Protein AF-A0A954QXQ6-F1 (afdb_monomer)

Structure (mmCIF, N/CA/C/O backbone):
data_AF-A0A954QXQ6-F1
#
_entry.id   AF-A0A954QXQ6-F1
#
loop_
_atom_site.group_PDB
_atom_site.id
_atom_site.type_symbol
_atom_site.label_atom_id
_atom_site.label_alt_id
_atom_site.label_comp_id
_atom_site.label_asym_id
_atom_site.label_entity_id
_atom_site.label_seq_id
_atom_site.pdbx_PDB_ins_code
_atom_site.Cartn_x
_atom_site.Cartn_y
_atom_site.Cartn_z
_atom_site.occupancy
_atom_site.B_iso_or_equiv
_atom_site.auth_seq_id
_atom_site.auth_comp_id
_atom_site.auth_asym_id
_atom_site.auth_atom_id
_atom_site.pdbx_PDB_model_num
ATOM 1 N N . MET A 1 1 ? -5.543 14.095 39.546 1.00 36.44 1 MET A N 1
ATOM 2 C CA . MET A 1 1 ? -6.386 14.574 38.431 1.00 36.44 1 MET A CA 1
ATOM 3 C C . MET A 1 1 ? -6.014 13.757 37.209 1.00 36.44 1 MET A C 1
ATOM 5 O O . MET A 1 1 ? -4.904 13.912 36.720 1.00 36.44 1 MET A O 1
ATOM 9 N N . ALA A 1 2 ? -6.852 12.801 36.803 1.00 44.94 2 ALA A N 1
ATOM 10 C CA . ALA A 1 2 ? -6.632 12.094 35.545 1.00 44.94 2 ALA A CA 1
ATOM 11 C C . ALA A 1 2 ? -6.847 13.112 34.421 1.00 44.94 2 ALA A C 1
ATOM 13 O O . ALA A 1 2 ? -7.907 13.730 34.370 1.00 44.94 2 ALA A O 1
ATOM 14 N N . GLN A 1 3 ? -5.831 13.353 33.593 1.00 47.69 3 GLN A N 1
ATOM 15 C CA . GLN A 1 3 ? -6.002 14.157 32.388 1.00 47.69 3 GLN A CA 1
ATOM 16 C C . GLN A 1 3 ? -7.099 13.496 31.547 1.00 47.69 3 GLN A C 1
ATOM 18 O O . GLN A 1 3 ? -6.935 12.352 31.120 1.00 47.69 3 GLN A O 1
ATOM 23 N N . GLU A 1 4 ? -8.220 14.185 31.329 1.00 51.00 4 GLU A N 1
ATOM 24 C CA . GLU A 1 4 ? -9.136 13.825 30.251 1.00 51.00 4 GLU A CA 1
ATOM 25 C C . GLU A 1 4 ? -8.340 13.944 28.950 1.00 51.00 4 GLU A C 1
ATOM 27 O O . GLU A 1 4 ? -8.085 15.041 28.457 1.00 51.00 4 GLU A O 1
ATOM 32 N N . GLN A 1 5 ? -7.871 12.814 28.419 1.00 60.91 5 GLN A N 1
ATOM 33 C CA . GLN A 1 5 ? -7.330 12.775 27.069 1.00 60.91 5 GLN A CA 1
ATOM 34 C C . GLN A 1 5 ? -8.474 13.118 26.119 1.00 60.91 5 GLN A C 1
ATOM 36 O O . GLN A 1 5 ? -9.326 12.277 25.820 1.00 60.91 5 GLN A O 1
ATOM 41 N N . THR A 1 6 ? -8.507 14.369 25.662 1.00 62.44 6 THR A N 1
ATOM 42 C CA . THR A 1 6 ? -9.396 14.820 24.596 1.00 62.44 6 THR A CA 1
ATOM 43 C C . THR A 1 6 ? -9.150 13.941 23.377 1.00 62.44 6 THR A C 1
ATOM 45 O O . THR A 1 6 ? -8.141 14.062 22.689 1.00 62.44 6 THR A O 1
ATOM 48 N N . ARG A 1 7 ? -10.050 12.984 23.148 1.00 68.75 7 ARG A N 1
ATOM 49 C CA . ARG A 1 7 ? -9.929 12.021 22.056 1.00 68.75 7 ARG A CA 1
ATOM 50 C C . ARG A 1 7 ? -10.050 12.759 20.728 1.00 68.75 7 ARG A C 1
ATOM 52 O O . ARG A 1 7 ? -11.080 13.387 20.477 1.00 68.75 7 ARG A O 1
ATOM 59 N N . GLU A 1 8 ? -9.039 12.626 19.875 1.00 79.69 8 GLU A N 1
ATOM 60 C CA . GLU A 1 8 ? -9.084 13.186 18.528 1.00 79.69 8 GLU A CA 1
ATOM 61 C C . GLU A 1 8 ? -10.270 12.614 17.744 1.00 79.69 8 GLU A C 1
ATOM 63 O O . GLU A 1 8 ? -10.588 11.418 17.793 1.00 79.69 8 GLU A O 1
ATOM 68 N N . ARG A 1 9 ? -10.976 13.505 17.051 1.00 82.50 9 ARG A N 1
ATOM 69 C CA . ARG A 1 9 ? -12.123 13.180 16.207 1.00 82.50 9 ARG A CA 1
ATOM 70 C C . ARG A 1 9 ? -11.892 13.778 14.835 1.00 82.50 9 ARG A C 1
ATOM 72 O O . ARG A 1 9 ? -11.289 14.834 14.692 1.00 82.50 9 ARG A O 1
ATOM 79 N N . TRP A 1 10 ? -12.443 13.116 13.832 1.00 87.06 10 TRP A N 1
ATOM 80 C CA . TRP A 1 10 ? -12.435 13.621 12.472 1.00 87.06 10 TRP A CA 1
ATOM 81 C C . TRP A 1 10 ? -13.161 14.964 12.378 1.00 87.06 10 TRP A C 1
ATOM 83 O O . TRP A 1 10 ? -14.320 15.071 12.784 1.00 87.06 10 TRP A O 1
ATOM 93 N N . GLY A 1 11 ? -12.491 15.966 11.807 1.00 89.00 11 GLY A N 1
ATOM 94 C CA . GLY A 1 11 ? -13.047 17.312 11.642 1.00 89.00 11 GLY A CA 1
ATOM 95 C C . GLY A 1 11 ? -14.181 17.396 10.614 1.00 89.00 11 GLY A C 1
ATOM 96 O O . GLY A 1 11 ? -15.013 18.294 10.690 1.00 89.00 11 GLY A O 1
ATOM 97 N N . SER A 1 12 ? -14.258 16.459 9.661 1.00 94.19 12 SER A N 1
ATOM 98 C CA . SER A 1 12 ? -15.335 16.414 8.667 1.00 94.19 12 SER A CA 1
ATOM 99 C C . SER A 1 12 ? -15.590 15.000 8.143 1.00 94.19 12 SER A C 1
ATOM 101 O O . SER A 1 12 ? -14.702 14.148 8.145 1.00 94.19 12 SER A O 1
ATOM 103 N N . ARG A 1 13 ? -16.810 14.750 7.644 1.00 92.62 13 ARG A N 1
ATOM 104 C CA . ARG A 1 13 ? -17.173 13.471 7.001 1.00 92.62 13 ARG A CA 1
ATOM 105 C C . ARG A 1 13 ? -16.362 13.218 5.733 1.00 92.62 13 ARG A C 1
ATOM 107 O O . ARG A 1 13 ? -15.946 12.091 5.499 1.00 92.62 13 ARG A O 1
ATOM 114 N N . ILE A 1 14 ? -16.124 14.268 4.947 1.00 95.25 14 ILE A N 1
ATOM 115 C CA . ILE A 1 14 ? -15.307 14.193 3.731 1.00 95.25 14 ILE A CA 1
ATOM 116 C C . ILE A 1 14 ? -13.867 13.819 4.091 1.00 95.25 14 ILE A C 1
ATOM 118 O O . ILE A 1 14 ? -13.299 12.957 3.433 1.00 95.25 14 ILE A O 1
ATOM 122 N N . GLY A 1 15 ? -13.315 14.374 5.176 1.00 93.88 15 GLY A N 1
ATOM 123 C CA . GLY A 1 15 ? -11.988 14.003 5.669 1.00 93.88 15 GLY A CA 1
ATOM 124 C C . GLY A 1 15 ? -11.873 12.509 5.977 1.00 93.88 15 GLY A C 1
ATOM 125 O O . GLY A 1 15 ? -10.906 11.879 5.566 1.00 93.88 15 GLY A O 1
ATOM 126 N N . VAL A 1 16 ? -12.900 11.916 6.602 1.00 92.25 16 VAL A N 1
ATOM 127 C CA . VAL A 1 16 ? -12.945 10.457 6.825 1.00 92.25 16 VAL A CA 1
ATOM 128 C C . VAL A 1 16 ? -12.957 9.691 5.508 1.00 92.25 16 VAL A C 1
ATOM 130 O O . VAL A 1 16 ? -12.202 8.740 5.348 1.00 92.25 16 VAL A O 1
ATOM 133 N N . ILE A 1 17 ? -13.819 10.088 4.570 1.00 93.25 17 ILE A N 1
ATOM 134 C CA . ILE A 1 17 ? -13.965 9.394 3.286 1.00 93.25 17 ILE A CA 1
ATOM 135 C C . ILE A 1 17 ? -12.647 9.434 2.509 1.00 93.25 17 ILE A C 1
ATOM 137 O O . ILE A 1 17 ? -12.220 8.402 2.004 1.00 93.25 17 ILE A O 1
ATOM 141 N N . LEU A 1 18 ? -11.984 10.591 2.459 1.00 94.38 18 LEU A N 1
ATOM 142 C CA . LEU A 1 18 ? -10.705 10.750 1.769 1.00 94.38 18 LEU A CA 1
ATOM 143 C C . LEU A 1 18 ? -9.580 9.962 2.445 1.00 94.38 18 LEU A C 1
ATOM 145 O O . LEU A 1 18 ? -8.802 9.329 1.742 1.00 94.38 18 LEU A O 1
ATOM 149 N N . ALA A 1 19 ? -9.517 9.936 3.780 1.00 92.69 19 ALA A N 1
ATOM 150 C CA . ALA A 1 19 ? -8.519 9.143 4.499 1.00 92.69 19 ALA A CA 1
ATOM 151 C C . ALA A 1 19 ? -8.684 7.636 4.234 1.00 92.69 19 ALA A C 1
ATOM 153 O O . ALA A 1 19 ? -7.710 6.935 3.969 1.00 92.69 19 ALA A O 1
ATOM 154 N N . VAL A 1 20 ? -9.925 7.137 4.244 1.00 92.00 20 VAL A N 1
ATOM 155 C CA . VAL A 1 20 ? -10.217 5.723 3.957 1.00 92.00 20 VAL A CA 1
ATOM 156 C C . VAL A 1 20 ? -9.973 5.393 2.487 1.00 92.00 20 VAL A C 1
ATOM 158 O O . VAL A 1 20 ? -9.373 4.366 2.187 1.00 92.00 20 VAL A O 1
ATOM 161 N N . ALA A 1 21 ? -10.395 6.263 1.567 1.00 93.12 21 ALA A N 1
ATOM 162 C CA . ALA A 1 21 ? -10.151 6.081 0.139 1.00 93.12 21 ALA A CA 1
ATOM 163 C C . ALA A 1 21 ? -8.649 6.093 -0.179 1.00 93.12 21 ALA A C 1
ATOM 165 O O . ALA A 1 21 ? -8.186 5.226 -0.912 1.00 93.12 21 ALA A O 1
ATOM 166 N N . GLY A 1 22 ? -7.885 7.013 0.418 1.00 91.75 22 GLY A N 1
ATOM 167 C CA . GLY A 1 22 ? -6.428 7.066 0.292 1.00 91.75 22 GLY A CA 1
ATOM 168 C C . GLY A 1 22 ? -5.743 5.822 0.855 1.00 91.75 22 GLY A C 1
ATOM 169 O O . GLY A 1 22 ? -4.821 5.307 0.239 1.00 91.75 22 GLY A O 1
ATOM 170 N N . SER A 1 23 ? -6.242 5.269 1.965 1.00 89.94 23 SER A N 1
ATOM 171 C CA . SER A 1 23 ? -5.738 3.995 2.497 1.00 89.94 23 SER A CA 1
ATOM 172 C C . SER A 1 23 ? -6.069 2.789 1.607 1.00 89.94 23 SER A C 1
ATOM 174 O O . SER A 1 23 ? -5.341 1.800 1.643 1.00 89.94 23 SER A O 1
ATOM 176 N N . ALA A 1 24 ? -7.171 2.831 0.852 1.00 91.25 24 ALA A N 1
ATOM 177 C CA . ALA A 1 24 ? -7.612 1.730 -0.007 1.00 91.25 24 ALA A CA 1
ATOM 178 C C . ALA A 1 24 ? -7.006 1.784 -1.421 1.00 91.25 24 ALA A C 1
ATOM 180 O O . ALA A 1 24 ? -6.843 0.749 -2.072 1.00 91.25 24 ALA A O 1
ATOM 181 N N . VAL A 1 25 ? -6.687 2.981 -1.921 1.00 92.00 25 VAL A N 1
ATOM 182 C CA . VAL A 1 25 ? -6.099 3.192 -3.247 1.00 92.00 25 VAL A CA 1
ATOM 183 C C . VAL A 1 25 ? -4.586 3.326 -3.121 1.00 92.00 25 VAL A C 1
ATOM 185 O O . VAL A 1 25 ? -4.086 4.321 -2.617 1.00 92.00 25 VAL A O 1
ATOM 188 N N . GLY A 1 26 ? -3.845 2.347 -3.639 1.00 89.44 26 GLY A N 1
ATOM 189 C CA . GLY A 1 26 ? -2.382 2.377 -3.609 1.00 89.44 26 GLY A CA 1
ATOM 190 C C . GLY A 1 26 ? -1.737 1.451 -4.634 1.00 89.44 26 GLY A C 1
ATOM 191 O O . GLY A 1 26 ? -2.380 1.018 -5.594 1.00 89.44 26 GLY A O 1
ATOM 192 N N . LEU A 1 27 ? -0.467 1.106 -4.404 1.00 86.44 27 LEU A N 1
ATOM 193 C CA . LEU A 1 27 ? 0.362 0.293 -5.308 1.00 86.44 27 LEU A CA 1
ATOM 194 C C . LEU A 1 27 ? -0.273 -1.050 -5.693 1.00 86.44 27 LEU A C 1
ATOM 196 O O . LEU A 1 27 ? -0.085 -1.526 -6.810 1.00 86.44 27 LEU A O 1
ATOM 200 N N . GLY A 1 28 ? -1.079 -1.642 -4.809 1.00 86.19 28 GLY A N 1
ATOM 201 C CA . GLY A 1 28 ? -1.826 -2.862 -5.112 1.00 86.19 28 GLY A CA 1
ATOM 202 C C . GLY A 1 28 ? -2.736 -2.722 -6.339 1.00 86.19 28 GLY A C 1
ATOM 203 O O . GLY A 1 28 ? -2.783 -3.633 -7.162 1.00 86.19 28 GLY A O 1
ATOM 204 N N . ASN A 1 29 ? -3.390 -1.571 -6.510 1.00 90.69 29 ASN A N 1
ATOM 205 C CA . ASN A 1 29 ? -4.289 -1.322 -7.641 1.00 90.69 29 ASN A CA 1
ATOM 206 C C . ASN A 1 29 ? -3.526 -1.021 -8.938 1.00 90.69 29 ASN A C 1
ATOM 208 O O . ASN A 1 29 ? -4.015 -1.351 -10.014 1.00 90.69 29 ASN A O 1
ATOM 212 N N . PHE A 1 30 ? -2.337 -0.419 -8.845 1.00 86.19 30 PHE A N 1
ATOM 213 C CA . PHE A 1 30 ? -1.551 -0.004 -10.013 1.00 86.19 30 PHE A CA 1
ATOM 214 C C . PHE A 1 30 ? -0.570 -1.069 -10.512 1.00 86.19 30 PHE A C 1
ATOM 216 O O . PHE A 1 30 ? -0.352 -1.170 -11.713 1.00 86.19 30 PHE A O 1
ATOM 223 N N . LEU A 1 31 ? 0.013 -1.869 -9.616 1.00 85.44 31 LEU A N 1
ATOM 224 C CA . LEU A 1 31 ? 1.038 -2.860 -9.959 1.00 85.44 31 LEU A CA 1
ATOM 225 C C . LEU A 1 31 ? 0.508 -4.288 -9.837 1.00 85.44 31 LEU A C 1
ATOM 227 O O . LEU A 1 31 ? 0.551 -5.067 -10.789 1.00 85.44 31 LEU A O 1
ATOM 231 N N . ARG A 1 32 ? -0.028 -4.641 -8.664 1.00 87.94 32 ARG A N 1
ATOM 232 C CA . ARG A 1 32 ? -0.385 -6.034 -8.359 1.00 87.94 32 ARG A CA 1
ATOM 233 C C . ARG A 1 32 ? -1.637 -6.493 -9.103 1.00 87.94 32 ARG A C 1
ATOM 235 O O . ARG A 1 32 ? -1.666 -7.609 -9.617 1.00 87.94 32 ARG A O 1
ATOM 242 N N . PHE A 1 33 ? -2.667 -5.652 -9.162 1.00 93.50 33 PHE A N 1
ATOM 243 C CA . PHE A 1 33 ? -3.931 -5.993 -9.807 1.00 93.50 33 PHE A CA 1
ATOM 244 C C . PHE A 1 33 ? -3.783 -6.225 -11.321 1.00 93.50 33 PHE A C 1
ATOM 246 O O . PHE A 1 33 ? -4.183 -7.302 -11.764 1.00 93.50 33 PHE A O 1
ATOM 253 N N . PRO A 1 34 ? -3.162 -5.325 -12.115 1.00 92.81 34 PRO A N 1
ATOM 254 C CA . PRO A 1 34 ? -2.990 -5.559 -13.548 1.00 92.81 34 PRO A CA 1
ATOM 255 C C . PRO A 1 34 ? -2.125 -6.786 -13.841 1.00 92.81 34 PRO A C 1
ATOM 257 O O . PRO A 1 34 ? -2.464 -7.558 -14.734 1.00 92.81 34 PRO A O 1
ATOM 260 N N . GLY A 1 35 ? -1.062 -7.011 -13.054 1.00 91.19 35 GLY A N 1
ATOM 261 C CA . GLY A 1 35 ? -0.213 -8.198 -13.179 1.00 91.19 35 GLY A CA 1
ATOM 262 C C . GLY A 1 35 ? -0.994 -9.497 -12.968 1.00 91.19 35 GLY A C 1
ATOM 263 O O . GLY A 1 35 ? -0.960 -10.388 -13.817 1.00 91.19 35 GLY A O 1
ATOM 264 N N . ASN A 1 36 ? -1.779 -9.574 -11.890 1.00 93.19 36 ASN A N 1
ATOM 265 C CA . ASN A 1 36 ? -2.634 -10.730 -11.625 1.00 93.19 36 ASN A CA 1
ATOM 266 C C . ASN A 1 36 ? -3.716 -10.905 -12.697 1.00 93.19 36 ASN A C 1
ATOM 268 O O . ASN A 1 36 ? -3.945 -12.026 -13.143 1.00 93.19 36 ASN A O 1
ATOM 272 N N . ALA A 1 37 ? -4.373 -9.825 -13.126 1.00 94.81 37 ALA A N 1
ATOM 273 C CA . ALA A 1 37 ? -5.400 -9.900 -14.158 1.00 94.81 37 ALA A CA 1
ATOM 274 C C . ALA A 1 37 ? -4.811 -10.422 -15.475 1.00 94.81 37 ALA A C 1
ATOM 276 O O . ALA A 1 37 ? -5.343 -11.373 -16.040 1.00 94.81 37 ALA A O 1
ATOM 277 N N . ALA A 1 38 ? -3.676 -9.876 -15.921 1.00 93.44 38 ALA A N 1
ATOM 278 C CA . ALA A 1 38 ? -2.998 -10.310 -17.140 1.00 93.44 38 ALA A CA 1
ATOM 279 C C . ALA A 1 38 ? -2.599 -11.796 -17.090 1.00 93.44 38 ALA A C 1
ATOM 281 O O . ALA A 1 38 ? -2.829 -12.522 -18.055 1.00 93.44 38 ALA A O 1
ATOM 282 N N . GLN A 1 39 ? -2.072 -12.269 -15.956 1.00 94.88 39 GLN A N 1
ATOM 283 C CA . GLN A 1 39 ? -1.661 -13.668 -15.778 1.00 94.88 39 GLN A CA 1
ATOM 284 C C . GLN A 1 39 ? -2.841 -14.649 -15.662 1.00 94.88 39 GLN A C 1
ATOM 286 O O . GLN A 1 39 ? -2.694 -15.818 -16.006 1.00 94.88 39 GLN A O 1
ATOM 291 N N . ASN A 1 40 ? -4.014 -14.195 -15.209 1.00 94.75 40 ASN A N 1
ATOM 292 C CA . ASN A 1 40 ? -5.175 -15.051 -14.926 1.00 94.75 40 ASN A CA 1
ATOM 293 C C . ASN A 1 40 ? -6.314 -14.899 -15.955 1.00 94.75 40 ASN A C 1
ATOM 295 O O . ASN A 1 40 ? -7.493 -14.974 -15.610 1.00 94.75 40 ASN A O 1
ATOM 299 N N . GLY A 1 41 ? -5.986 -14.690 -17.233 1.00 91.88 41 GLY A N 1
ATOM 300 C CA . GLY A 1 41 ? -6.984 -14.645 -18.312 1.00 91.88 41 GLY A CA 1
ATOM 301 C C . GLY A 1 41 ? -7.608 -13.266 -18.560 1.00 91.88 41 GLY A C 1
ATOM 302 O O . GLY A 1 41 ? -8.689 -13.171 -19.147 1.00 91.88 41 GLY A O 1
ATOM 303 N N . GLY A 1 42 ? -6.946 -12.191 -18.127 1.00 93.06 42 GLY A N 1
ATOM 304 C CA . GLY A 1 42 ? -7.292 -10.804 -18.439 1.00 93.06 42 GLY A CA 1
ATOM 305 C C . GLY A 1 42 ? -8.707 -10.442 -18.000 1.00 93.06 42 GLY A C 1
ATOM 306 O O . GLY A 1 42 ? -9.015 -10.387 -16.813 1.00 93.06 42 GLY A O 1
ATOM 307 N N . GLY A 1 43 ? -9.594 -10.216 -18.971 1.00 92.75 43 GLY A N 1
ATOM 308 C CA . GLY A 1 43 ? -10.996 -9.888 -18.704 1.00 92.75 43 GLY A CA 1
ATOM 309 C C . GLY A 1 43 ? -11.760 -10.988 -17.960 1.00 92.75 43 GLY A C 1
ATOM 310 O O . GLY A 1 43 ? -12.635 -10.673 -17.156 1.00 92.75 43 GLY A O 1
ATOM 311 N N . ALA A 1 44 ? -11.412 -12.266 -18.157 1.00 95.31 44 ALA A N 1
ATOM 312 C CA . ALA A 1 44 ? -12.091 -13.376 -17.482 1.00 95.31 44 ALA A CA 1
ATOM 313 C C . ALA A 1 44 ? -11.854 -13.369 -15.960 1.00 95.31 44 ALA A C 1
ATOM 315 O O . ALA A 1 44 ? -12.758 -13.708 -15.197 1.00 95.31 44 ALA A O 1
ATOM 316 N N . PHE A 1 45 ? -10.682 -12.902 -15.511 1.00 96.00 45 PHE A N 1
ATOM 317 C CA . PHE A 1 45 ? -10.344 -12.737 -14.092 1.00 96.00 45 PHE A CA 1
ATOM 318 C C . PHE A 1 45 ? -11.298 -11.782 -13.356 1.00 96.00 45 PHE A C 1
ATOM 320 O O . PHE A 1 45 ? -11.513 -11.918 -12.150 1.00 96.00 45 PHE A O 1
ATOM 327 N N . MET A 1 46 ? -11.920 -10.840 -14.073 1.00 95.56 46 MET A N 1
ATOM 328 C CA . MET A 1 46 ? -12.808 -9.845 -13.469 1.00 95.56 46 MET A CA 1
ATOM 329 C C . MET A 1 46 ? -14.043 -10.475 -12.823 1.00 95.56 46 MET A C 1
ATOM 331 O O . MET A 1 46 ? -14.537 -9.956 -11.824 1.00 95.56 46 MET A O 1
ATOM 335 N N . LEU A 1 47 ? -14.533 -11.600 -13.350 1.00 96.25 47 LEU A N 1
ATOM 336 C CA . LEU A 1 47 ? -15.731 -12.251 -12.824 1.00 96.25 47 LEU A CA 1
ATOM 3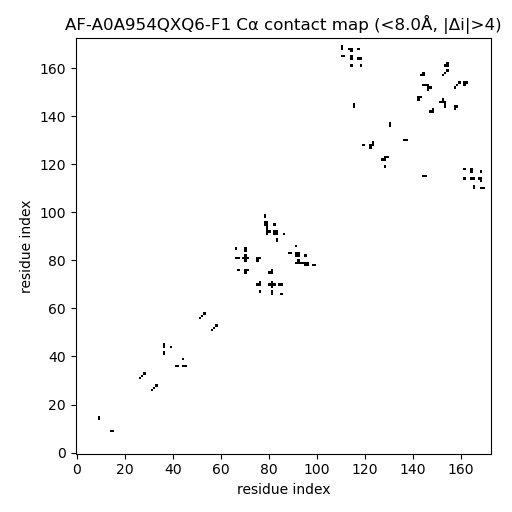37 C C . LEU A 1 47 ? -15.524 -12.796 -11.393 1.00 96.25 47 LEU A C 1
ATOM 339 O O . LEU A 1 47 ? -16.237 -12.345 -10.492 1.00 96.25 47 LEU A O 1
ATOM 343 N N . PRO A 1 48 ? -14.554 -13.697 -11.120 1.00 95.81 48 PRO A N 1
ATOM 344 C CA . PRO A 1 48 ? -14.274 -14.130 -9.752 1.00 95.81 48 PRO A CA 1
ATOM 345 C C . PRO A 1 48 ? -13.781 -12.979 -8.865 1.00 95.81 48 PRO A C 1
ATOM 347 O O . PRO A 1 48 ? -14.115 -12.953 -7.679 1.00 95.81 48 PRO A O 1
ATOM 350 N N . TYR A 1 49 ? -13.057 -11.999 -9.421 1.00 95.56 49 TYR A N 1
ATOM 351 C CA . TYR A 1 49 ? -12.655 -10.799 -8.685 1.00 95.56 49 TYR A CA 1
ATOM 352 C C . TYR A 1 49 ? -13.870 -10.046 -8.122 1.00 95.56 49 TYR A C 1
ATOM 354 O O . TYR A 1 49 ? -13.951 -9.853 -6.909 1.00 95.56 49 TYR A O 1
ATOM 362 N N . PHE A 1 50 ? -14.863 -9.700 -8.948 1.00 96.12 50 PHE A N 1
ATOM 363 C CA . PHE A 1 50 ? -16.056 -8.988 -8.475 1.00 96.12 50 PHE A CA 1
ATOM 364 C C . PHE A 1 50 ? -16.920 -9.829 -7.538 1.00 96.12 50 PHE A C 1
ATOM 366 O O . PHE A 1 50 ? -17.434 -9.300 -6.553 1.00 96.12 50 PHE A O 1
ATOM 373 N N . ILE A 1 51 ? -17.046 -11.135 -7.786 1.00 97.88 51 ILE A N 1
ATOM 374 C CA . ILE A 1 51 ? -17.769 -12.028 -6.871 1.00 97.88 51 ILE A CA 1
ATOM 375 C C . ILE A 1 51 ? -17.097 -12.018 -5.492 1.00 97.88 51 ILE A C 1
ATOM 377 O O . ILE A 1 51 ? -17.768 -11.795 -4.484 1.00 97.88 51 ILE A O 1
ATOM 381 N N . SER A 1 52 ? -15.772 -12.186 -5.430 1.00 97.25 52 SER A N 1
ATOM 382 C CA . SER A 1 52 ? -15.037 -12.129 -4.161 1.00 97.25 52 SER A CA 1
ATOM 383 C C . SER A 1 52 ? -15.110 -10.750 -3.497 1.00 97.25 52 SER A C 1
ATOM 385 O O . SER A 1 52 ? -15.234 -10.669 -2.277 1.00 97.25 52 SER A O 1
ATOM 387 N N . LEU A 1 53 ? -15.117 -9.661 -4.272 1.00 95.88 53 LEU A N 1
ATOM 388 C CA . LEU A 1 53 ? -15.274 -8.306 -3.746 1.00 95.88 53 LEU A CA 1
ATOM 389 C C . LEU A 1 53 ? -16.630 -8.128 -3.053 1.00 95.88 53 LEU A C 1
ATOM 391 O O . LEU A 1 53 ? -16.684 -7.587 -1.950 1.00 95.88 53 LEU A O 1
ATOM 395 N N . LEU A 1 54 ? -17.713 -8.602 -3.671 1.00 97.38 54 LEU A N 1
ATOM 396 C CA . LEU A 1 54 ? -19.065 -8.471 -3.125 1.00 97.38 54 LEU A CA 1
ATOM 397 C C . LEU A 1 54 ? -19.308 -9.402 -1.932 1.00 97.38 54 LEU A C 1
ATOM 399 O O . LEU A 1 54 ? -19.942 -8.995 -0.961 1.00 97.38 54 LEU A O 1
ATOM 403 N N . VAL A 1 55 ? -18.813 -10.641 -1.998 1.00 97.75 55 VAL A N 1
ATOM 404 C CA . VAL A 1 55 ? -19.098 -11.683 -0.994 1.00 97.75 55 VAL A CA 1
ATOM 405 C C . VAL A 1 55 ? -18.116 -11.657 0.178 1.00 97.75 55 VAL A C 1
ATOM 407 O O . VAL A 1 55 ? -18.498 -11.986 1.297 1.00 97.75 55 VAL A O 1
ATOM 410 N N . LEU A 1 56 ? -16.860 -11.272 -0.053 1.00 96.75 56 LEU A N 1
ATOM 411 C CA . LEU A 1 56 ? -15.811 -11.267 0.971 1.00 96.75 56 LEU A CA 1
ATOM 412 C C . LEU A 1 56 ? -15.306 -9.856 1.256 1.00 96.75 56 LEU A C 1
ATOM 414 O O . LEU A 1 56 ? -15.299 -9.448 2.413 1.00 96.75 56 LEU A O 1
ATOM 418 N N . GLY A 1 57 ? -14.927 -9.096 0.226 1.00 96.06 57 GLY A N 1
ATOM 419 C CA . GLY A 1 57 ? -14.322 -7.770 0.391 1.00 96.06 57 GLY A CA 1
ATOM 420 C C . GLY A 1 57 ? -15.205 -6.804 1.184 1.00 96.06 57 GLY A C 1
ATOM 421 O O . GLY A 1 57 ? -14.832 -6.374 2.274 1.00 96.06 57 GLY A O 1
ATOM 422 N N . ILE A 1 58 ? -16.403 -6.503 0.674 1.00 95.81 58 ILE A N 1
ATOM 423 C CA . ILE A 1 58 ? -17.334 -5.559 1.312 1.00 95.81 58 ILE A CA 1
ATOM 424 C C . ILE A 1 58 ? -17.738 -6.024 2.725 1.00 95.81 58 ILE A C 1
ATOM 426 O O . ILE A 1 58 ? -17.632 -5.215 3.654 1.00 95.81 58 ILE A O 1
ATOM 430 N N . PRO A 1 59 ? -18.148 -7.291 2.952 1.00 97.25 59 PRO A N 1
ATOM 431 C CA . PRO A 1 59 ? -18.507 -7.748 4.293 1.00 97.25 59 PRO A CA 1
ATOM 432 C C . PRO A 1 59 ? -17.351 -7.686 5.293 1.00 97.25 59 PRO A C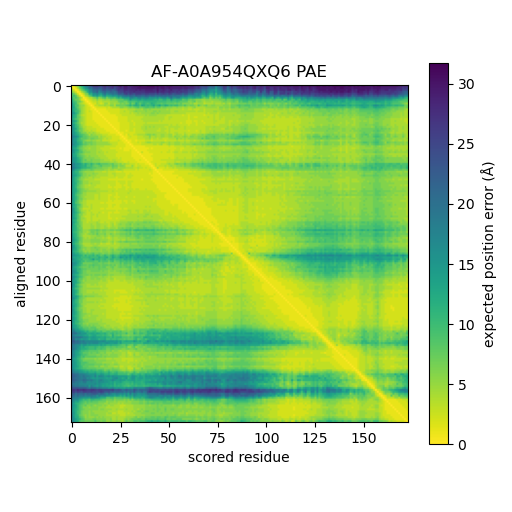 1
ATOM 434 O O . PRO A 1 59 ? -17.568 -7.276 6.435 1.00 97.25 59 PRO A O 1
ATOM 437 N N . LEU A 1 60 ? -16.125 -8.031 4.881 1.00 96.31 60 LEU A N 1
ATOM 438 C CA . LEU A 1 60 ? -14.946 -7.923 5.743 1.00 96.31 60 LEU A CA 1
ATOM 439 C C . LEU A 1 60 ? -14.634 -6.463 6.088 1.00 96.31 60 LEU A C 1
ATOM 441 O O . LEU A 1 60 ? -14.415 -6.163 7.261 1.00 96.31 60 LEU A O 1
ATOM 445 N N . CYS A 1 61 ? -14.704 -5.544 5.120 1.00 95.00 61 CYS A N 1
ATOM 446 C CA . CYS A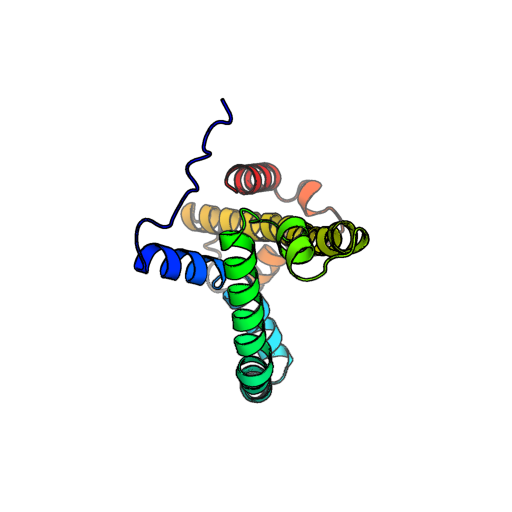 1 61 ? -14.525 -4.113 5.383 1.00 95.00 61 CYS A CA 1
ATOM 447 C C . CYS A 1 61 ? -15.571 -3.580 6.374 1.00 95.00 61 CYS A C 1
ATOM 449 O O . CYS A 1 61 ? -15.239 -2.810 7.277 1.00 95.00 61 CYS A O 1
ATOM 451 N N . TRP A 1 62 ? -16.837 -3.995 6.254 1.00 95.44 62 TRP A N 1
ATOM 452 C CA . TRP A 1 62 ? -17.867 -3.631 7.231 1.00 95.44 62 TRP A CA 1
ATOM 453 C C . TRP A 1 62 ? -17.605 -4.230 8.613 1.00 95.44 62 TRP A C 1
ATOM 455 O O . TRP A 1 62 ? -17.771 -3.528 9.615 1.00 95.44 62 TRP A O 1
ATOM 465 N N . ALA A 1 63 ? -17.169 -5.487 8.695 1.00 94.44 63 ALA A N 1
ATOM 466 C CA . ALA A 1 63 ? -16.801 -6.110 9.962 1.00 94.44 63 ALA A CA 1
ATOM 467 C C . ALA A 1 63 ? -15.643 -5.354 10.637 1.00 94.44 63 ALA A C 1
ATOM 469 O O . ALA A 1 63 ? -15.740 -4.979 11.805 1.00 94.44 63 ALA A O 1
ATOM 470 N N . GLU A 1 64 ? -14.578 -5.047 9.901 1.00 92.88 64 GLU A N 1
ATOM 471 C CA . GLU A 1 64 ? -13.437 -4.290 10.417 1.00 92.88 64 GLU A CA 1
ATOM 472 C C . GLU A 1 64 ? -13.841 -2.884 10.879 1.00 92.88 64 GLU A C 1
ATOM 474 O O . GLU A 1 64 ? -13.530 -2.471 12.000 1.00 92.88 64 GLU A O 1
ATOM 479 N N . TRP A 1 65 ? -14.624 -2.174 10.067 1.00 92.56 65 TRP A N 1
ATOM 480 C CA . TRP A 1 65 ? -15.095 -0.829 10.387 1.00 92.56 65 TRP A CA 1
ATOM 481 C C . TRP A 1 65 ? -15.989 -0.793 11.632 1.00 92.56 65 TRP A C 1
ATOM 483 O O . TRP A 1 65 ? -15.868 0.096 12.482 1.00 92.56 65 TRP A O 1
ATOM 493 N N . THR A 1 66 ? -16.898 -1.762 11.760 1.00 93.88 66 THR A N 1
ATOM 494 C CA . THR A 1 66 ? -17.795 -1.875 12.918 1.00 93.88 66 THR A CA 1
ATOM 495 C C . THR A 1 66 ? -17.024 -2.224 14.189 1.00 93.88 66 THR A C 1
ATOM 497 O O . THR A 1 66 ? -17.231 -1.564 15.212 1.00 93.88 66 THR A O 1
ATOM 500 N N . MET A 1 67 ? -16.078 -3.167 14.124 1.00 93.12 67 MET A N 1
ATOM 501 C CA . MET A 1 67 ? -15.184 -3.502 15.238 1.00 93.12 67 MET A CA 1
ATOM 502 C C . MET A 1 67 ? -14.329 -2.302 15.666 1.00 93.12 67 MET A C 1
ATOM 504 O O . MET A 1 67 ? -14.260 -1.992 16.860 1.00 93.12 67 MET A O 1
ATOM 508 N N . GLY A 1 68 ? -13.741 -1.583 14.706 1.00 91.38 68 GLY A N 1
ATOM 509 C CA . GLY A 1 68 ? -12.937 -0.386 14.954 1.00 91.38 68 GLY A CA 1
ATOM 510 C C . GLY A 1 68 ? -13.731 0.728 15.635 1.00 91.38 68 GLY A C 1
ATOM 511 O O . GLY A 1 68 ? -13.291 1.281 16.645 1.00 91.38 68 GLY A O 1
ATOM 512 N N . ARG A 1 69 ? -14.953 1.013 15.162 1.00 90.31 69 ARG A N 1
ATOM 513 C CA . ARG A 1 69 ? -15.847 1.980 15.824 1.00 90.31 69 ARG A CA 1
ATOM 514 C C . ARG A 1 69 ? -16.245 1.533 17.227 1.00 90.31 69 ARG A C 1
ATOM 516 O O . ARG A 1 69 ? -16.230 2.346 18.149 1.00 90.31 69 ARG A O 1
ATOM 523 N N . TYR A 1 70 ? -16.581 0.259 17.404 1.00 91.62 70 TYR A N 1
ATOM 524 C CA . TYR A 1 70 ? -17.007 -0.291 18.691 1.00 91.62 70 TYR A CA 1
ATOM 525 C C . TYR A 1 70 ? -15.894 -0.261 19.752 1.00 91.62 70 TYR A C 1
ATOM 527 O O . TYR A 1 70 ? -16.157 0.089 20.909 1.00 91.62 70 TYR A O 1
ATOM 535 N N . GLY A 1 71 ? -14.656 -0.592 19.373 1.00 90.62 71 GLY A N 1
ATOM 536 C CA . GLY A 1 71 ? -13.486 -0.446 20.243 1.00 90.62 71 GLY A CA 1
ATOM 537 C C . GLY A 1 71 ? -13.128 1.022 20.491 1.00 90.62 71 GLY A C 1
ATOM 538 O O . GLY A 1 71 ? -12.871 1.406 21.635 1.00 90.62 71 GLY A O 1
ATOM 539 N N . GLY A 1 72 ? -13.234 1.863 19.458 1.00 87.75 72 GLY A N 1
ATOM 540 C CA . GLY A 1 72 ? -12.991 3.302 19.544 1.00 87.75 72 GLY A CA 1
ATOM 541 C C . GLY A 1 72 ? -13.922 4.015 20.527 1.00 87.75 72 GLY A C 1
ATOM 542 O O . GLY A 1 72 ? -13.469 4.824 21.333 1.00 87.75 72 GLY A O 1
ATOM 543 N N . LEU A 1 73 ? -15.209 3.659 20.562 1.00 87.31 73 LEU A N 1
ATOM 544 C CA . LEU A 1 73 ? -16.161 4.186 21.553 1.00 87.31 73 LEU A CA 1
ATOM 545 C C . LEU A 1 73 ? -15.760 3.883 23.009 1.00 87.31 73 LEU A C 1
ATOM 547 O O . LEU A 1 73 ? -16.219 4.565 23.919 1.00 87.31 73 LEU A O 1
ATOM 551 N N . ARG A 1 74 ? -14.895 2.888 23.235 1.00 88.00 74 ARG A N 1
ATOM 552 C CA . ARG A 1 74 ? -14.385 2.489 24.557 1.00 88.00 74 ARG A CA 1
ATOM 553 C C . ARG A 1 74 ? -12.938 2.906 24.810 1.00 88.00 74 ARG A C 1
ATOM 555 O O . ARG A 1 74 ? -12.335 2.443 25.771 1.00 88.00 74 ARG A O 1
ATOM 562 N N . GLY A 1 75 ? -12.380 3.760 23.955 1.00 86.81 75 GLY A N 1
ATOM 563 C CA . GLY A 1 75 ? -11.027 4.291 24.123 1.00 86.81 75 GLY A CA 1
ATOM 564 C C . GLY A 1 75 ? -9.913 3.441 23.508 1.00 86.81 75 GLY A C 1
ATOM 565 O O . GLY A 1 75 ? -8.751 3.806 23.640 1.00 86.81 75 GLY A O 1
ATOM 566 N N . PHE A 1 76 ? -10.228 2.358 22.791 1.00 87.94 76 PHE A N 1
ATOM 567 C CA . PHE A 1 76 ? -9.221 1.509 22.150 1.00 87.94 76 PHE A CA 1
ATOM 568 C C . PHE A 1 76 ? -9.142 1.766 20.644 1.00 87.94 76 PHE A C 1
ATOM 570 O O . PHE A 1 76 ? -10.154 1.694 19.956 1.00 87.94 76 PHE A O 1
ATOM 577 N N . ASN A 1 77 ? -7.938 2.022 20.124 1.00 85.00 77 ASN A N 1
ATOM 578 C CA . ASN A 1 77 ? -7.709 2.302 18.695 1.00 85.00 77 ASN A CA 1
ATOM 579 C C . ASN A 1 77 ? -6.728 1.327 18.024 1.00 85.00 77 ASN A C 1
ATOM 581 O O . ASN A 1 77 ? -6.446 1.463 16.842 1.00 85.00 77 ASN A O 1
ATOM 585 N N . SER A 1 78 ? -6.196 0.357 18.768 1.00 88.50 78 SER A N 1
ATOM 586 C CA . SER A 1 78 ? -5.270 -0.658 18.261 1.00 88.50 78 SER A CA 1
ATOM 587 C C . SER A 1 78 ? -5.935 -2.031 18.230 1.00 88.50 78 SER A C 1
ATOM 589 O O . SER A 1 78 ? -6.842 -2.295 19.025 1.00 88.50 78 SER A O 1
ATOM 591 N N . ALA A 1 79 ? -5.461 -2.927 17.359 1.00 89.06 79 ALA A N 1
ATOM 592 C CA . ALA A 1 79 ? -5.993 -4.287 17.257 1.00 89.06 79 ALA A CA 1
ATOM 593 C C . ALA A 1 79 ? -6.025 -5.025 18.619 1.00 89.06 79 ALA A C 1
ATOM 595 O O . ALA A 1 79 ? -7.101 -5.506 18.984 1.00 89.06 79 ALA A O 1
ATOM 596 N N . PRO A 1 80 ? -4.959 -5.025 19.455 1.00 90.12 80 PRO A N 1
ATOM 597 C CA . PRO A 1 80 ? -5.015 -5.625 20.793 1.00 90.12 80 PRO A CA 1
ATOM 598 C C . PRO A 1 80 ? -6.063 -5.002 21.718 1.00 90.12 80 PRO A C 1
ATOM 600 O O . PRO A 1 80 ? -6.717 -5.707 22.489 1.00 90.12 80 PRO A O 1
ATOM 603 N N . GLY A 1 81 ? -6.245 -3.683 21.638 1.00 89.06 81 GLY A N 1
ATOM 604 C CA . GLY A 1 81 ? -7.250 -2.974 22.421 1.00 89.06 81 GLY A CA 1
ATOM 605 C C . GLY A 1 81 ? -8.670 -3.342 21.991 1.00 89.06 81 GLY A C 1
ATOM 606 O O . GLY A 1 81 ? -9.487 -3.724 22.828 1.00 89.06 81 GLY A O 1
ATOM 607 N N . ILE A 1 82 ? -8.943 -3.306 20.686 1.00 91.50 82 ILE A N 1
ATOM 608 C CA . ILE A 1 82 ? -10.250 -3.631 20.100 1.00 91.50 82 ILE A CA 1
ATOM 609 C C . ILE A 1 82 ? -10.629 -5.090 20.405 1.00 91.50 82 ILE A C 1
ATOM 611 O O . ILE A 1 82 ? -11.727 -5.356 20.903 1.00 91.50 82 ILE A O 1
ATOM 615 N N . PHE A 1 83 ? -9.703 -6.035 20.216 1.00 90.44 83 PHE A N 1
ATOM 616 C CA . PHE A 1 83 ? -9.937 -7.454 20.507 1.00 90.44 83 PHE A CA 1
ATOM 617 C C . PHE A 1 83 ? -10.157 -7.741 21.992 1.00 90.44 83 PHE A C 1
ATOM 619 O O . PHE A 1 83 ? -10.921 -8.644 22.322 1.00 90.44 83 PHE A O 1
ATOM 626 N N . SER A 1 84 ? -9.561 -6.960 22.897 1.00 89.06 84 SER A N 1
ATOM 627 C CA . SER A 1 84 ? -9.810 -7.119 24.335 1.00 89.06 84 SER A CA 1
ATOM 628 C C . SER A 1 84 ? -11.249 -6.791 24.747 1.00 89.06 84 SER A C 1
ATOM 630 O O . SER A 1 84 ? -11.742 -7.322 25.744 1.00 89.06 84 SER A O 1
ATOM 632 N N . VAL A 1 85 ? -11.933 -5.945 23.967 1.00 89.19 85 VAL A N 1
ATOM 633 C CA . VAL A 1 85 ? -13.349 -5.615 24.163 1.00 89.19 85 VAL A CA 1
ATOM 634 C C . VAL A 1 85 ? -14.253 -6.685 23.549 1.00 89.19 85 VAL A C 1
ATOM 636 O O . VAL A 1 85 ? -15.266 -7.042 24.146 1.00 89.19 85 VAL A O 1
ATOM 639 N N . LEU A 1 86 ? -13.905 -7.179 22.359 1.00 88.00 86 LEU A N 1
ATOM 640 C CA . LEU A 1 86 ? -14.693 -8.180 21.627 1.00 88.00 86 LEU A CA 1
ATOM 641 C C . LEU A 1 86 ? -14.603 -9.563 22.275 1.00 88.00 86 LEU A C 1
ATOM 643 O O . LEU A 1 86 ? -15.612 -10.246 22.435 1.00 88.00 86 LEU A O 1
ATOM 647 N N . TRP A 1 87 ? -13.399 -9.959 22.687 1.00 88.00 87 TRP A N 1
ATOM 648 C CA . TRP A 1 87 ? -13.131 -11.234 23.330 1.00 88.00 87 TRP A CA 1
ATOM 649 C C . TRP A 1 87 ? -12.536 -11.007 24.716 1.00 88.00 87 TRP A C 1
ATOM 651 O O . TRP A 1 87 ? -11.351 -10.697 24.879 1.00 88.00 87 TRP A O 1
ATOM 661 N N . ARG A 1 88 ? -13.380 -11.195 25.737 1.00 81.00 88 ARG A N 1
ATOM 662 C CA . ARG A 1 88 ? -13.056 -10.966 27.151 1.00 81.00 88 ARG A CA 1
ATOM 663 C C . ARG A 1 88 ? -12.212 -12.099 27.751 1.00 81.00 88 ARG A C 1
ATOM 665 O O . ARG A 1 88 ? -12.583 -12.712 28.746 1.00 81.00 88 ARG A O 1
ATOM 672 N N . ASN A 1 89 ? -11.070 -12.372 27.129 1.00 88.81 89 ASN A N 1
ATOM 673 C CA . ASN A 1 89 ? -10.048 -13.313 27.576 1.00 88.81 89 ASN A CA 1
ATOM 674 C C . ASN A 1 89 ? -8.692 -12.589 27.624 1.00 88.81 89 ASN A C 1
ATOM 676 O O . ASN A 1 89 ? -8.399 -11.775 26.756 1.00 88.81 89 ASN A O 1
ATOM 680 N N . ARG A 1 90 ? -7.831 -12.884 28.606 1.00 82.94 90 ARG A N 1
ATOM 681 C CA . ARG A 1 90 ? -6.475 -12.302 28.669 1.00 82.94 90 ARG A CA 1
ATOM 682 C C . ARG A 1 90 ? -5.636 -12.650 27.435 1.00 82.94 90 ARG A C 1
ATOM 684 O O . ARG A 1 90 ? -4.822 -11.831 27.020 1.00 82.94 90 ARG A O 1
ATOM 691 N N . ALA A 1 91 ? -5.872 -13.816 26.829 1.00 88.25 91 ALA A N 1
ATOM 692 C CA . ALA A 1 91 ? -5.171 -14.261 25.626 1.00 88.25 91 ALA A CA 1
ATOM 693 C C . ALA A 1 91 ? -5.484 -13.414 24.375 1.00 88.25 91 ALA A C 1
ATOM 695 O O . ALA A 1 91 ? -4.653 -13.344 23.470 1.00 88.25 91 ALA A O 1
ATOM 696 N N . SER A 1 92 ? -6.640 -12.734 24.321 1.00 87.56 92 SER A N 1
ATOM 697 C CA . SER A 1 92 ? -7.089 -12.022 23.112 1.00 87.56 92 SER A CA 1
ATOM 698 C C . SER A 1 92 ? -6.157 -10.879 22.715 1.00 87.56 92 SER A C 1
ATOM 700 O O . SER A 1 92 ? -5.928 -10.659 21.530 1.00 87.56 92 SER A O 1
ATOM 702 N N . LYS A 1 93 ? -5.554 -10.205 23.701 1.00 85.00 93 LYS A N 1
ATOM 703 C CA . LYS A 1 93 ? -4.574 -9.133 23.479 1.00 85.00 93 LYS A CA 1
ATOM 704 C C . LYS A 1 93 ? -3.332 -9.649 22.762 1.00 85.00 93 LYS A C 1
ATOM 706 O O . LYS A 1 93 ? -2.906 -9.042 21.791 1.00 85.00 93 LYS A O 1
ATOM 711 N N . TYR A 1 94 ? -2.786 -10.775 23.220 1.00 87.00 94 TYR A N 1
ATOM 712 C CA . TYR A 1 94 ? -1.577 -11.370 22.649 1.00 87.00 94 TYR A CA 1
ATOM 713 C C . TYR A 1 94 ? -1.827 -11.903 21.242 1.00 87.00 94 TYR A C 1
ATOM 715 O O . TYR A 1 94 ? -1.019 -11.671 20.348 1.00 87.00 94 TYR A O 1
ATOM 723 N N . PHE A 1 95 ? -2.975 -12.551 21.030 1.00 88.00 95 PHE A N 1
ATOM 724 C CA . PHE A 1 95 ? -3.362 -13.028 19.707 1.00 88.00 95 PHE A CA 1
ATOM 725 C C . PHE A 1 95 ? -3.525 -11.869 18.716 1.00 88.00 95 PHE A C 1
ATOM 727 O O . PHE A 1 95 ? -2.990 -11.906 17.614 1.00 88.00 95 PHE A O 1
ATOM 734 N N . ALA A 1 96 ? -4.200 -10.796 19.126 1.00 88.44 96 ALA A N 1
ATOM 735 C CA . ALA A 1 96 ? -4.416 -9.632 18.277 1.00 88.44 96 ALA A CA 1
ATOM 736 C C . ALA A 1 96 ? -3.140 -8.820 18.001 1.00 88.44 96 ALA A C 1
ATOM 738 O O . ALA A 1 96 ? -3.091 -8.097 17.009 1.00 88.44 96 ALA A O 1
ATOM 739 N N . THR A 1 97 ? -2.087 -8.955 18.812 1.00 88.50 97 THR A N 1
ATOM 740 C CA . THR A 1 97 ? -0.772 -8.379 18.488 1.00 88.50 97 THR A CA 1
ATOM 741 C C . THR A 1 97 ? -0.177 -9.013 17.230 1.00 88.50 97 THR A C 1
ATOM 743 O O . THR A 1 97 ? 0.492 -8.319 16.470 1.00 88.50 97 THR A O 1
ATOM 746 N N . LEU A 1 98 ? -0.470 -10.288 16.943 1.00 89.12 98 LEU A N 1
ATOM 747 C CA . LEU A 1 98 ? -0.023 -10.934 15.702 1.00 89.12 98 LEU A CA 1
ATOM 748 C C . LEU A 1 98 ? -0.608 -10.253 14.459 1.00 89.12 98 LEU A C 1
ATOM 750 O O . LEU A 1 98 ? 0.049 -10.206 13.423 1.00 89.12 98 LEU A O 1
ATOM 754 N N . ALA A 1 99 ? -1.797 -9.651 14.572 1.00 87.12 99 ALA A N 1
ATOM 755 C CA . ALA A 1 99 ? -2.398 -8.884 13.485 1.00 87.12 99 ALA A CA 1
ATOM 756 C C . ALA A 1 99 ? -1.582 -7.633 13.115 1.00 87.12 99 ALA A C 1
ATOM 758 O O . ALA A 1 99 ? -1.743 -7.131 12.010 1.00 87.12 99 ALA A O 1
ATOM 759 N N . LEU A 1 100 ? -0.690 -7.148 13.994 1.00 89.88 100 LEU A N 1
ATOM 760 C CA . LEU A 1 100 ? 0.225 -6.036 13.702 1.00 89.88 100 LEU A CA 1
ATOM 761 C C . LEU A 1 100 ? 1.457 -6.477 12.899 1.00 89.88 100 LEU A C 1
ATOM 763 O O . LEU A 1 100 ? 2.082 -5.648 12.244 1.00 89.88 100 LEU A O 1
ATOM 767 N N . LEU A 1 101 ? 1.800 -7.770 12.910 1.00 91.56 101 LEU A N 1
ATOM 768 C CA . LEU A 1 101 ? 2.950 -8.281 12.159 1.00 91.56 101 LEU A CA 1
ATOM 769 C C . LEU A 1 101 ? 2.705 -8.231 10.650 1.00 91.56 101 LEU A C 1
AT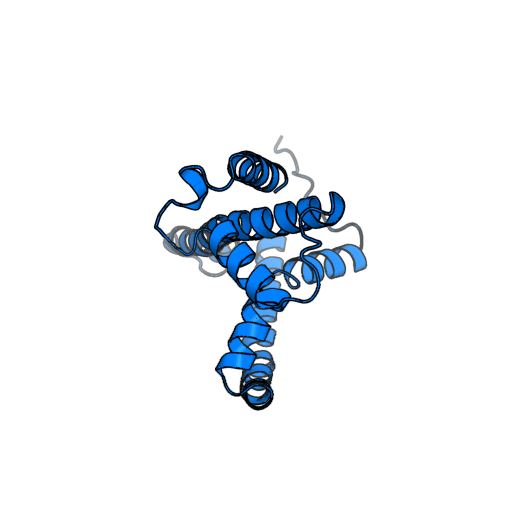OM 771 O O . LEU A 1 101 ? 3.613 -7.914 9.892 1.00 91.56 101 LEU A O 1
ATOM 775 N N . ILE A 1 102 ? 1.474 -8.504 10.213 1.00 91.44 102 ILE A N 1
ATOM 776 C CA . ILE A 1 102 ? 1.101 -8.482 8.795 1.00 91.44 102 ILE A CA 1
ATOM 777 C C . ILE A 1 102 ? 1.325 -7.091 8.171 1.00 91.44 102 ILE A C 1
ATOM 779 O O . ILE A 1 102 ? 2.090 -7.010 7.211 1.00 91.44 102 ILE A O 1
ATOM 783 N N . PRO A 1 103 ? 0.735 -5.989 8.683 1.00 91.62 103 PRO A N 1
ATOM 784 C CA . PRO A 1 103 ? 0.967 -4.662 8.124 1.00 91.62 103 PRO A CA 1
ATOM 785 C C . PRO A 1 103 ? 2.421 -4.212 8.283 1.00 91.62 103 PRO A C 1
ATOM 787 O O . PRO A 1 103 ? 2.913 -3.523 7.400 1.00 91.62 103 PRO A O 1
ATOM 790 N N . LEU A 1 104 ? 3.135 -4.640 9.333 1.00 92.44 104 LEU A N 1
ATOM 791 C CA . LEU A 1 104 ? 4.567 -4.358 9.482 1.00 92.44 104 LEU A CA 1
ATOM 792 C C . LEU A 1 104 ? 5.388 -4.977 8.341 1.00 92.44 104 LEU A C 1
ATOM 794 O O . LEU A 1 104 ? 6.185 -4.288 7.711 1.00 92.44 104 LEU A O 1
ATOM 798 N N . VAL A 1 105 ? 5.174 -6.261 8.044 1.00 93.00 105 VAL A N 1
ATOM 799 C CA . VAL A 1 105 ? 5.864 -6.945 6.938 1.00 93.00 105 VAL A CA 1
ATOM 800 C C . VAL A 1 105 ? 5.472 -6.333 5.595 1.00 93.00 105 VAL A C 1
ATOM 802 O O . VAL A 1 105 ? 6.329 -6.158 4.731 1.00 93.00 105 VAL A O 1
ATOM 805 N N . ILE A 1 106 ? 4.195 -5.973 5.422 1.00 92.19 106 ILE A N 1
ATOM 806 C CA . ILE A 1 106 ? 3.730 -5.301 4.205 1.00 92.19 106 ILE A CA 1
ATOM 807 C C . ILE A 1 106 ? 4.426 -3.954 4.027 1.00 92.19 106 ILE A C 1
ATOM 809 O O . ILE A 1 106 ? 4.939 -3.672 2.947 1.00 92.19 106 ILE A O 1
ATOM 813 N N . TYR A 1 107 ? 4.508 -3.165 5.094 1.00 92.06 107 TYR A N 1
ATOM 814 C CA . TYR A 1 107 ? 5.172 -1.870 5.093 1.00 92.06 107 TYR A CA 1
ATOM 815 C C . TYR A 1 107 ? 6.644 -1.974 4.670 1.00 92.06 107 TYR A C 1
ATOM 817 O O . TYR A 1 107 ? 7.087 -1.208 3.818 1.00 92.06 107 TYR A O 1
ATOM 825 N N . MET A 1 108 ? 7.383 -2.970 5.175 1.00 91.19 108 MET A N 1
ATOM 826 C CA . MET A 1 108 ? 8.806 -3.146 4.848 1.00 91.19 108 MET A CA 1
ATOM 827 C C . MET A 1 108 ? 9.079 -3.264 3.341 1.00 91.19 108 MET A C 1
ATOM 829 O O . MET A 1 108 ? 10.027 -2.651 2.855 1.00 91.19 108 MET A O 1
ATOM 833 N N . TYR A 1 109 ? 8.270 -4.022 2.588 1.00 89.12 109 TYR A N 1
ATOM 834 C CA . TYR A 1 109 ? 8.456 -4.110 1.133 1.00 89.12 109 TYR A CA 1
ATOM 835 C C . TYR A 1 109 ? 7.762 -2.972 0.373 1.00 89.12 109 TYR A C 1
ATOM 837 O O . TYR A 1 109 ? 8.188 -2.638 -0.730 1.00 89.12 109 TYR A O 1
ATOM 845 N N . TYR A 1 110 ? 6.719 -2.356 0.939 1.00 91.94 110 TYR A N 1
ATOM 846 C CA . TYR A 1 110 ? 6.076 -1.184 0.338 1.00 91.94 110 TYR A CA 1
ATOM 847 C C . TYR A 1 110 ? 7.045 -0.008 0.228 1.00 91.94 110 TYR A C 1
ATOM 849 O O . TYR A 1 110 ? 7.156 0.563 -0.853 1.00 91.94 110 TYR A O 1
ATOM 857 N N . VAL A 1 111 ? 7.822 0.272 1.280 1.00 92.62 111 VAL A N 1
ATOM 858 C CA . VAL A 1 111 ? 8.852 1.328 1.260 1.00 92.62 111 VAL A CA 1
ATOM 859 C C . VAL A 1 111 ? 9.869 1.100 0.133 1.00 92.62 111 VAL A C 1
ATOM 861 O O . VAL A 1 111 ? 10.300 2.048 -0.521 1.00 92.62 111 VAL A O 1
ATOM 864 N N . LEU A 1 112 ? 10.227 -0.158 -0.146 1.00 90.75 112 LEU A N 1
ATOM 865 C CA . LEU A 1 112 ? 11.126 -0.495 -1.252 1.00 90.75 112 LEU A CA 1
ATOM 866 C C . LEU A 1 112 ? 10.509 -0.150 -2.618 1.00 90.75 112 LEU A C 1
ATOM 868 O O . LEU A 1 112 ? 11.173 0.448 -3.463 1.00 90.75 112 LEU A O 1
ATOM 872 N N . ILE A 1 113 ? 9.236 -0.497 -2.830 1.00 90.88 113 ILE A N 1
ATOM 873 C CA . ILE A 1 113 ? 8.529 -0.196 -4.084 1.00 90.88 113 ILE A CA 1
ATOM 874 C C . ILE A 1 113 ? 8.315 1.316 -4.236 1.00 90.88 113 ILE A C 1
ATOM 876 O O . ILE A 1 113 ? 8.476 1.856 -5.329 1.00 90.88 113 ILE A O 1
ATOM 880 N N . GLU A 1 114 ? 8.001 2.022 -3.153 1.00 92.19 114 GLU A N 1
ATOM 881 C CA . GLU A 1 114 ? 7.889 3.483 -3.149 1.00 92.19 114 GLU A CA 1
ATOM 882 C C . GLU A 1 114 ? 9.211 4.152 -3.523 1.00 92.19 114 GLU A C 1
ATOM 884 O O . GLU A 1 114 ? 9.216 5.082 -4.332 1.00 92.19 114 GLU A O 1
ATOM 889 N N . ALA A 1 115 ? 10.337 3.641 -3.017 1.00 91.88 115 ALA A N 1
ATOM 890 C CA . ALA A 1 115 ? 11.661 4.104 -3.414 1.00 91.88 115 ALA A CA 1
ATOM 891 C C . ALA A 1 115 ? 11.904 3.904 -4.918 1.00 91.88 115 ALA A C 1
ATOM 893 O O . ALA A 1 115 ? 12.440 4.804 -5.572 1.00 91.88 115 ALA A O 1
ATOM 894 N N . TRP A 1 116 ? 11.458 2.779 -5.495 1.00 90.81 116 TRP A N 1
ATOM 895 C CA . TRP A 1 116 ? 11.518 2.589 -6.945 1.00 90.81 116 TRP A CA 1
ATOM 896 C C . TRP A 1 116 ? 10.682 3.627 -7.690 1.00 90.81 116 TRP A C 1
ATOM 898 O O . TRP A 1 116 ? 11.182 4.269 -8.612 1.00 90.81 116 TRP A O 1
ATOM 908 N N . CYS A 1 117 ? 9.429 3.836 -7.282 1.00 91.38 117 CYS A N 1
ATOM 909 C CA . CYS A 1 117 ? 8.548 4.820 -7.908 1.00 91.38 117 CYS A CA 1
ATOM 910 C C . CYS A 1 117 ? 9.119 6.243 -7.820 1.00 91.38 117 CYS A C 1
ATOM 912 O O . CYS A 1 117 ? 9.100 6.972 -8.814 1.00 91.38 117 CYS A O 1
ATOM 914 N N . LEU A 1 118 ? 9.664 6.629 -6.663 1.00 91.62 118 LEU A N 1
ATOM 915 C CA . LEU A 1 1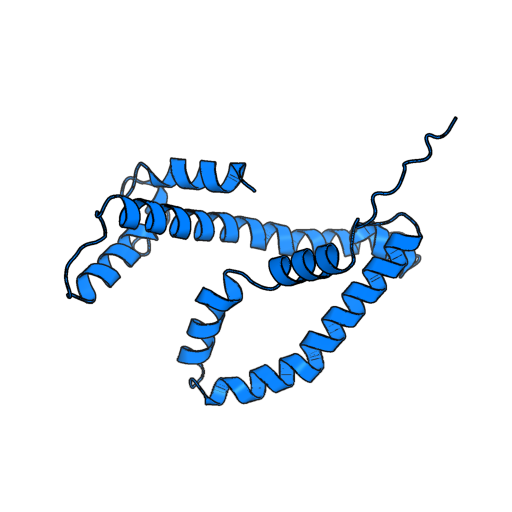18 ? 10.282 7.936 -6.459 1.00 91.62 118 LEU A CA 1
ATOM 916 C C . LEU A 1 118 ? 11.520 8.112 -7.344 1.00 91.62 118 LEU A C 1
ATOM 918 O O . LEU A 1 118 ? 11.672 9.150 -7.988 1.00 91.62 118 LEU A O 1
ATOM 922 N N . GLY A 1 119 ? 12.386 7.103 -7.434 1.00 90.00 119 GLY A N 1
ATOM 923 C CA . GLY A 1 119 ? 13.550 7.182 -8.309 1.00 90.00 119 GLY A CA 1
ATOM 924 C C . GLY A 1 119 ? 13.183 7.211 -9.793 1.00 90.00 119 GLY A C 1
ATOM 925 O O . GLY A 1 119 ? 13.765 8.007 -10.527 1.00 90.00 119 GLY A O 1
ATOM 926 N N . TYR A 1 120 ? 12.166 6.458 -10.223 1.00 90.12 120 TYR A N 1
ATOM 927 C CA . TYR A 1 120 ? 11.600 6.582 -11.571 1.00 90.12 120 TYR A CA 1
ATOM 928 C C . TYR A 1 120 ? 11.078 7.997 -11.841 1.00 90.12 120 TYR A C 1
ATOM 930 O O . TYR A 1 120 ? 11.384 8.571 -12.885 1.00 90.12 120 TYR A O 1
ATOM 938 N N . ALA A 1 121 ? 10.338 8.590 -10.901 1.00 91.38 121 ALA A N 1
ATOM 939 C CA . ALA A 1 121 ? 9.820 9.950 -11.041 1.0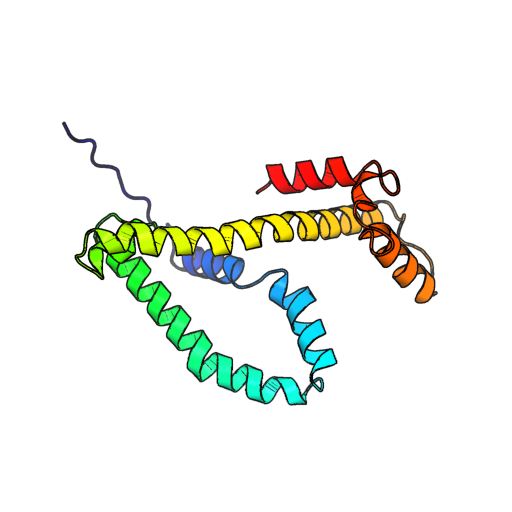0 91.38 121 ALA A CA 1
ATOM 940 C C . ALA A 1 121 ? 10.951 10.982 -11.188 1.00 91.38 121 ALA A C 1
ATOM 942 O O . ALA A 1 121 ? 10.904 11.826 -12.084 1.00 91.38 121 ALA A O 1
ATOM 943 N N . LEU A 1 122 ? 11.999 10.881 -10.364 1.00 90.50 122 LEU A N 1
ATOM 944 C CA . LEU A 1 122 ? 13.173 11.754 -10.449 1.00 90.50 122 LEU A CA 1
ATOM 945 C C . LEU A 1 122 ? 13.917 11.582 -11.777 1.00 90.50 122 LEU A C 1
ATOM 947 O O . LEU A 1 122 ? 14.276 12.570 -12.408 1.00 90.50 122 LEU A O 1
ATOM 951 N N . LYS A 1 123 ? 14.110 10.342 -12.231 1.00 88.62 123 LYS A N 1
ATOM 952 C CA . LYS A 1 123 ? 14.812 10.036 -13.484 1.00 88.62 123 LYS A CA 1
ATOM 953 C C . LYS A 1 123 ? 14.030 10.477 -14.722 1.00 88.62 123 LYS A C 1
ATOM 955 O O . LYS A 1 123 ? 14.633 10.926 -15.698 1.00 88.62 123 LYS A O 1
ATOM 960 N N . TYR A 1 124 ? 12.699 10.422 -14.672 1.00 89.56 124 TYR A N 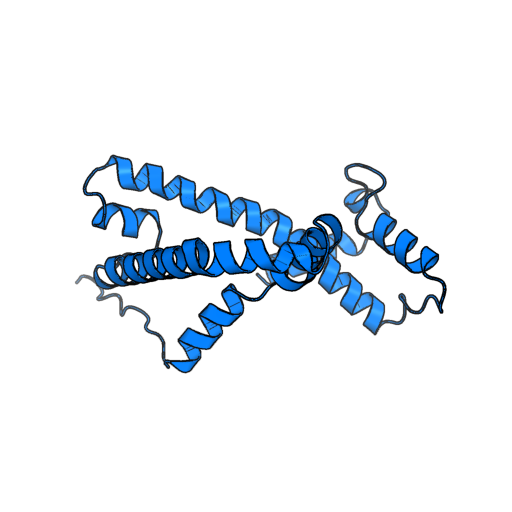1
ATOM 961 C CA . TYR A 1 124 ? 11.844 11.037 -15.686 1.00 89.56 124 TYR A CA 1
ATOM 962 C C . TYR A 1 124 ? 11.968 12.561 -15.672 1.00 89.56 124 TYR A C 1
ATOM 964 O O . TYR A 1 124 ? 12.084 13.166 -16.736 1.00 89.56 124 TYR A O 1
ATOM 972 N N . LEU A 1 125 ? 11.999 13.179 -14.488 1.00 90.69 125 LEU A N 1
ATOM 973 C CA . LEU A 1 125 ? 12.136 14.628 -14.346 1.00 90.69 125 LEU A CA 1
ATOM 974 C C . LEU A 1 125 ? 13.493 15.143 -14.854 1.00 90.69 125 LEU A C 1
ATOM 976 O O . LEU A 1 125 ? 13.552 16.210 -15.458 1.00 90.69 125 LEU A O 1
ATOM 980 N N . THR A 1 126 ? 14.575 14.385 -14.651 1.00 88.81 126 THR A N 1
ATOM 981 C CA . THR A 1 126 ? 15.919 14.731 -15.149 1.00 88.81 126 THR A CA 1
ATOM 982 C C . THR A 1 126 ? 16.153 14.341 -16.611 1.00 88.81 126 THR A C 1
ATOM 984 O O . THR A 1 126 ? 17.216 14.638 -17.146 1.00 88.81 126 THR A O 1
ATOM 987 N N . GLY A 1 127 ? 15.197 13.667 -17.261 1.00 86.25 127 GLY A N 1
ATOM 988 C CA . GLY A 1 127 ? 15.308 13.218 -18.654 1.00 86.25 127 GLY A CA 1
ATOM 989 C C . GLY A 1 127 ? 16.167 11.965 -18.874 1.00 86.25 127 GLY A C 1
ATOM 990 O O . GLY A 1 127 ? 16.376 11.569 -20.015 1.00 86.25 127 GLY A O 1
ATOM 991 N N . ASP A 1 128 ? 16.616 11.300 -17.808 1.00 83.81 128 ASP A N 1
ATOM 992 C CA . ASP A 1 128 ? 17.503 10.123 -17.870 1.00 83.81 128 ASP A CA 1
ATOM 993 C C . ASP A 1 128 ? 16.768 8.855 -18.366 1.00 83.81 128 ASP A C 1
ATOM 995 O O . ASP A 1 128 ? 17.382 7.876 -18.773 1.00 83.81 128 ASP A O 1
ATOM 999 N N . LEU A 1 129 ? 15.427 8.881 -18.374 1.00 84.31 129 LEU A N 1
ATOM 1000 C CA . LEU A 1 129 ? 14.551 7.812 -18.887 1.00 84.31 129 LEU A CA 1
ATOM 1001 C C . LEU A 1 129 ? 14.073 8.029 -20.339 1.00 84.31 129 LEU A C 1
ATOM 1003 O O . LEU A 1 129 ? 13.203 7.305 -20.833 1.00 84.31 129 LEU A O 1
ATOM 1007 N N . MET A 1 130 ? 14.623 9.014 -21.054 1.00 83.44 130 MET A N 1
ATOM 1008 C CA . MET A 1 130 ? 14.277 9.315 -22.453 1.00 83.44 130 MET A CA 1
ATOM 1009 C C . MET A 1 130 ? 15.028 8.396 -23.442 1.00 83.44 130 MET A C 1
ATOM 1011 O O . MET A 1 130 ? 15.735 8.866 -24.329 1.00 83.44 130 MET A O 1
ATOM 1015 N N . MET A 1 131 ? 14.872 7.074 -23.311 1.00 82.12 131 MET A N 1
ATOM 1016 C CA . MET A 1 131 ? 15.604 6.056 -24.095 1.00 82.12 131 MET A CA 1
ATOM 1017 C C . MET A 1 131 ? 15.064 5.817 -25.522 1.00 82.12 131 MET A C 1
ATOM 1019 O O . MET A 1 131 ? 15.431 4.851 -26.186 1.00 82.12 131 MET A O 1
ATOM 1023 N N . GLY A 1 132 ? 14.198 6.694 -26.033 1.00 85.19 132 GLY A N 1
ATOM 1024 C CA . GLY A 1 132 ? 13.612 6.559 -27.367 1.00 85.19 132 GLY A CA 1
ATOM 1025 C C . GLY A 1 132 ? 12.393 5.633 -27.399 1.00 85.19 132 GLY A C 1
ATOM 1026 O O . GLY A 1 132 ? 11.543 5.691 -26.518 1.00 85.19 132 GLY A O 1
ATOM 1027 N N . ARG A 1 133 ? 12.245 4.842 -28.470 1.00 85.25 133 ARG A N 1
ATOM 1028 C CA . ARG A 1 133 ? 11.057 3.993 -28.715 1.00 85.25 133 ARG A CA 1
ATOM 1029 C C . ARG A 1 133 ? 11.308 2.497 -28.538 1.00 85.25 133 ARG A C 1
ATOM 1031 O O . ARG A 1 133 ? 10.402 1.720 -28.810 1.00 85.25 133 ARG A O 1
ATOM 1038 N N . ASP A 1 134 ? 12.515 2.108 -28.145 1.00 89.06 134 ASP A N 1
ATOM 1039 C CA . ASP A 1 134 ? 12.889 0.705 -28.005 1.00 89.06 134 ASP A CA 1
ATOM 1040 C C . ASP A 1 134 ? 12.327 0.120 -26.695 1.00 89.06 134 ASP A C 1
ATOM 1042 O O . ASP A 1 134 ? 12.760 0.543 -25.620 1.00 89.06 134 ASP A O 1
ATOM 1046 N N . PRO A 1 135 ? 11.360 -0.820 -26.738 1.00 88.00 135 PRO A N 1
ATOM 1047 C CA . PRO A 1 135 ? 10.781 -1.409 -25.532 1.00 88.00 135 PRO A CA 1
ATOM 1048 C C . PRO A 1 135 ? 11.799 -2.202 -24.705 1.00 88.00 135 PRO A C 1
ATOM 1050 O O . PRO A 1 135 ? 11.701 -2.226 -23.475 1.00 88.00 135 PRO A O 1
ATOM 1053 N N . ASP A 1 136 ? 12.791 -2.812 -25.358 1.00 89.94 136 ASP A N 1
ATOM 1054 C CA . ASP A 1 136 ? 13.770 -3.672 -24.691 1.00 89.94 136 ASP A CA 1
ATOM 1055 C C . ASP A 1 136 ? 14.717 -2.849 -23.807 1.00 89.94 136 ASP A C 1
ATOM 1057 O O . ASP A 1 136 ? 15.099 -3.286 -22.719 1.00 89.94 136 ASP A O 1
ATOM 1061 N N . AL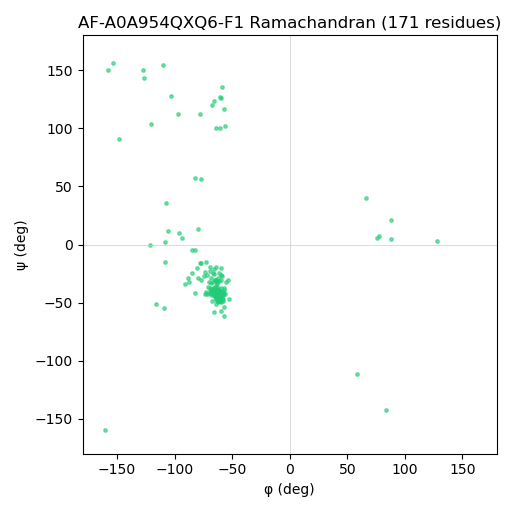A A 1 137 ? 15.022 -1.608 -24.204 1.00 89.38 137 ALA A N 1
ATOM 1062 C CA . ALA A 1 137 ? 15.786 -0.667 -23.387 1.00 89.38 137 ALA A CA 1
ATOM 1063 C C . ALA A 1 137 ? 15.094 -0.377 -22.040 1.00 89.38 137 ALA A C 1
ATOM 1065 O O . ALA A 1 137 ? 15.741 -0.401 -20.990 1.00 89.38 137 ALA A O 1
ATOM 1066 N N . TYR A 1 138 ? 13.770 -0.180 -22.049 1.00 89.56 138 TYR A N 1
ATOM 1067 C CA . TYR A 1 138 ? 12.987 0.044 -20.828 1.00 89.56 138 TYR A CA 1
ATOM 1068 C C . TYR A 1 138 ? 12.920 -1.207 -19.943 1.00 89.56 138 TYR A C 1
ATOM 1070 O O . TYR A 1 138 ? 13.031 -1.096 -18.720 1.00 89.56 138 TYR A O 1
ATOM 1078 N N . GLY A 1 139 ? 12.783 -2.394 -20.544 1.00 89.12 139 GLY A N 1
ATOM 1079 C CA . GLY A 1 139 ? 12.803 -3.666 -19.816 1.00 89.12 139 GLY A CA 1
ATOM 1080 C C . GLY A 1 139 ? 14.147 -3.923 -19.129 1.00 89.12 139 GLY A C 1
ATOM 1081 O O . GLY A 1 139 ? 14.194 -4.219 -17.934 1.00 89.12 139 GLY A O 1
ATOM 1082 N N . ASN A 1 140 ? 15.248 -3.724 -19.855 1.00 88.50 140 ASN A N 1
ATOM 1083 C CA . ASN A 1 140 ? 16.599 -3.881 -19.321 1.00 88.50 140 ASN A CA 1
ATOM 1084 C C . ASN A 1 140 ? 16.897 -2.870 -18.211 1.00 88.50 140 ASN A C 1
ATOM 1086 O O . ASN A 1 140 ? 17.482 -3.234 -17.190 1.00 88.50 140 ASN A O 1
ATOM 1090 N N . TYR A 1 141 ? 16.472 -1.614 -18.370 1.00 88.75 141 TYR A N 1
ATOM 1091 C CA . TYR A 1 141 ? 16.602 -0.625 -17.305 1.00 88.75 141 TYR A CA 1
ATOM 1092 C C . TYR A 1 141 ? 15.848 -1.058 -16.048 1.00 88.75 141 TYR A C 1
ATOM 1094 O O . TYR A 1 141 ? 16.425 -1.028 -14.963 1.00 88.75 141 TYR A O 1
ATOM 1102 N N . LEU A 1 142 ? 14.590 -1.494 -16.186 1.00 88.75 142 LEU A N 1
ATOM 1103 C CA . LEU A 1 142 ? 13.791 -1.951 -15.052 1.00 88.75 142 LEU A CA 1
ATOM 1104 C C . LEU A 1 142 ? 14.477 -3.104 -14.318 1.00 88.75 142 LEU A C 1
ATOM 1106 O O . LEU A 1 142 ? 14.622 -3.009 -13.104 1.00 88.75 142 LEU A O 1
ATOM 1110 N N . ASN A 1 143 ? 14.935 -4.132 -15.038 1.00 88.44 143 ASN A N 1
ATOM 1111 C CA . ASN A 1 143 ? 15.602 -5.299 -14.449 1.00 88.44 143 ASN A CA 1
ATOM 1112 C C . ASN A 1 143 ? 16.840 -4.902 -13.634 1.00 88.44 143 ASN A C 1
ATOM 1114 O O . ASN A 1 143 ? 16.964 -5.289 -12.471 1.00 88.44 143 ASN A O 1
ATOM 1118 N N . ASN A 1 144 ? 17.694 -4.045 -14.198 1.00 86.00 144 ASN A N 1
ATOM 1119 C CA . ASN A 1 144 ? 18.870 -3.526 -13.500 1.00 86.00 144 ASN A CA 1
ATOM 1120 C C . ASN A 1 144 ? 18.485 -2.652 -12.294 1.00 86.00 144 ASN A C 1
ATOM 1122 O O . ASN A 1 144 ? 19.107 -2.722 -11.234 1.00 86.00 144 ASN A O 1
ATOM 1126 N N . TYR A 1 145 ? 17.454 -1.818 -12.449 1.00 85.56 145 TYR A N 1
ATOM 1127 C CA . TYR A 1 145 ? 17.031 -0.850 -11.441 1.00 85.56 145 TYR A CA 1
ATOM 1128 C C . TYR A 1 145 ? 16.372 -1.504 -10.222 1.00 85.56 145 TYR A C 1
ATOM 1130 O O . TYR A 1 145 ? 16.588 -1.049 -9.101 1.00 85.56 145 TYR A O 1
ATOM 1138 N N . VAL A 1 146 ? 15.604 -2.580 -10.420 1.00 86.62 146 VAL A N 1
ATOM 1139 C CA . VAL A 1 146 ? 15.019 -3.369 -9.320 1.00 86.62 146 VAL A CA 1
ATOM 1140 C C . VAL A 1 146 ? 15.979 -4.433 -8.780 1.00 86.62 146 VAL A C 1
ATOM 1142 O O . VAL A 1 146 ? 15.663 -5.079 -7.785 1.00 86.62 146 VAL A O 1
ATOM 1145 N N . GLY A 1 147 ? 17.154 -4.595 -9.400 1.00 84.31 147 GLY A N 1
ATOM 1146 C CA . GLY A 1 147 ? 18.153 -5.590 -9.015 1.00 84.31 147 GLY A CA 1
ATOM 1147 C C . GLY A 1 147 ? 17.682 -7.024 -9.245 1.00 84.31 147 GLY A C 1
ATOM 1148 O O . GLY A 1 147 ? 17.926 -7.882 -8.404 1.00 84.31 147 GLY A O 1
ATOM 1149 N N . ALA A 1 148 ? 16.993 -7.277 -10.362 1.00 83.25 148 ALA A N 1
ATOM 1150 C CA . ALA A 1 148 ? 16.459 -8.595 -10.708 1.00 83.25 148 ALA A CA 1
ATOM 1151 C C . ALA A 1 148 ? 17.552 -9.649 -10.972 1.00 83.25 148 ALA A C 1
ATOM 1153 O O . ALA A 1 148 ? 17.276 -10.844 -10.893 1.00 83.25 148 ALA A O 1
ATOM 1154 N N . ASP A 1 149 ? 18.777 -9.213 -11.281 1.00 76.25 149 ASP A N 1
ATOM 1155 C CA . ASP A 1 149 ? 19.855 -10.093 -11.740 1.00 76.25 149 ASP A CA 1
ATOM 1156 C C . ASP A 1 149 ? 20.569 -10.855 -10.608 1.00 76.25 149 ASP A C 1
ATOM 1158 O O . ASP A 1 149 ? 21.086 -11.947 -10.844 1.00 76.25 149 ASP A O 1
ATOM 1162 N N . ALA A 1 150 ? 20.624 -10.306 -9.385 1.00 77.44 150 ALA A N 1
ATOM 1163 C CA . ALA A 1 150 ? 21.274 -10.959 -8.243 1.00 77.44 150 ALA A CA 1
ATOM 1164 C C . ALA A 1 150 ? 20.769 -10.455 -6.880 1.00 77.44 150 ALA A C 1
ATOM 1166 O O . ALA A 1 150 ? 20.439 -9.279 -6.704 1.00 77.44 150 ALA A O 1
ATOM 1167 N N . ASP A 1 151 ? 20.806 -11.334 -5.875 1.00 78.25 151 ASP A N 1
ATOM 1168 C CA . ASP A 1 151 ? 20.483 -10.978 -4.493 1.00 78.25 151 ASP A CA 1
ATOM 1169 C C . ASP A 1 151 ? 21.420 -9.878 -3.979 1.00 78.25 151 ASP A C 1
ATOM 1171 O O . ASP A 1 151 ? 22.645 -9.988 -4.026 1.00 78.25 151 ASP A O 1
ATOM 1175 N N . GLY A 1 152 ? 20.839 -8.788 -3.479 1.00 72.75 152 GLY A N 1
ATOM 1176 C CA . GLY A 1 152 ? 21.606 -7.644 -2.985 1.00 72.75 152 GLY A CA 1
ATOM 1177 C C . GLY A 1 152 ? 22.202 -6.747 -4.077 1.00 72.75 152 GLY A C 1
ATOM 1178 O O . GLY A 1 152 ? 22.872 -5.773 -3.726 1.00 72.75 152 GLY A O 1
ATOM 1179 N N . ALA A 1 153 ? 21.908 -6.988 -5.364 1.00 74.88 153 ALA A N 1
ATOM 1180 C CA . ALA A 1 153 ? 22.364 -6.147 -6.480 1.00 74.88 153 ALA A CA 1
ATOM 1181 C C . ALA A 1 153 ? 21.974 -4.667 -6.317 1.00 74.88 153 ALA A C 1
ATOM 1183 O O . ALA A 1 153 ? 22.730 -3.772 -6.692 1.00 74.88 153 ALA A O 1
ATOM 1184 N N . LEU A 1 154 ? 20.826 -4.407 -5.677 1.00 73.06 154 LEU A N 1
ATOM 1185 C CA . LEU A 1 154 ? 20.352 -3.065 -5.319 1.00 73.06 154 LEU A CA 1
ATOM 1186 C C . LEU A 1 154 ? 21.318 -2.289 -4.408 1.00 73.06 154 LEU A C 1
ATOM 1188 O O . LEU A 1 154 ? 21.323 -1.059 -4.419 1.00 73.06 154 LEU A O 1
ATOM 1192 N N . PHE A 1 155 ? 22.122 -2.995 -3.612 1.00 72.50 155 PHE A N 1
ATOM 1193 C CA . PHE A 1 155 ? 23.015 -2.417 -2.606 1.00 72.50 155 PHE A CA 1
ATOM 1194 C C . PHE A 1 155 ? 24.495 -2.507 -2.995 1.00 72.50 155 PHE A C 1
ATOM 1196 O O . PHE A 1 155 ? 25.321 -1.822 -2.395 1.00 72.50 155 PHE A O 1
ATOM 1203 N N . SER A 1 156 ? 24.844 -3.325 -3.994 1.00 67.31 156 SER A N 1
ATOM 1204 C CA . SER A 1 156 ? 26.233 -3.653 -4.341 1.00 67.31 156 SER A CA 1
ATOM 1205 C C . SER A 1 156 ? 26.863 -2.766 -5.425 1.00 67.31 156 SER A C 1
ATOM 1207 O O . SER A 1 156 ? 27.999 -3.023 -5.815 1.00 67.31 156 SER A O 1
ATOM 1209 N N . GLY A 1 157 ? 26.176 -1.715 -5.895 1.00 58.53 157 GLY A N 1
ATOM 1210 C CA . GLY A 1 157 ? 26.805 -0.651 -6.696 1.00 58.53 157 GLY A CA 1
ATOM 1211 C C . GLY A 1 157 ? 26.158 -0.290 -8.037 1.00 58.53 157 GLY A C 1
ATOM 1212 O O . GLY A 1 157 ? 26.687 0.587 -8.715 1.00 58.53 157 GLY A O 1
ATOM 1213 N N . SER A 1 158 ? 25.024 -0.886 -8.428 1.00 59.88 158 SER A N 1
ATOM 1214 C CA . SER A 1 158 ? 24.342 -0.540 -9.692 1.00 59.88 158 SER A CA 1
ATOM 1215 C C . SER A 1 158 ? 23.623 0.822 -9.657 1.00 59.88 158 SER A C 1
ATOM 1217 O O . SER A 1 158 ? 23.449 1.448 -10.699 1.00 59.88 158 SER A O 1
ATOM 1219 N N . ASN A 1 159 ? 23.245 1.324 -8.472 1.00 65.81 159 ASN A N 1
ATOM 1220 C CA . ASN A 1 159 ? 22.664 2.659 -8.279 1.00 65.81 159 ASN A CA 1
ATOM 1221 C C . ASN A 1 159 ? 23.048 3.251 -6.906 1.00 65.81 159 ASN A C 1
ATOM 1223 O O . ASN A 1 159 ? 22.312 3.075 -5.933 1.00 65.81 159 ASN A O 1
ATOM 1227 N N . PRO A 1 160 ? 24.154 4.009 -6.786 1.00 67.62 160 PRO A N 1
ATOM 1228 C CA . PRO A 1 160 ? 24.583 4.578 -5.502 1.00 67.62 160 PRO A CA 1
ATOM 1229 C C . PRO A 1 160 ? 23.554 5.550 -4.897 1.00 67.62 160 PRO A C 1
ATOM 1231 O O . PRO A 1 160 ? 23.488 5.713 -3.681 1.00 67.62 160 PRO A O 1
ATOM 1234 N N . SER A 1 161 ? 22.700 6.158 -5.726 1.00 76.44 161 SER A N 1
ATOM 1235 C CA . SER A 1 161 ? 21.600 7.019 -5.282 1.00 76.44 161 SER A CA 1
ATOM 1236 C C . SER A 1 161 ? 20.388 6.256 -4.738 1.00 76.44 161 SER A C 1
ATOM 1238 O O . SER A 1 161 ? 19.547 6.869 -4.086 1.00 76.44 161 SER A O 1
ATOM 1240 N N . PHE A 1 162 ? 20.264 4.947 -4.986 1.00 82.62 162 PHE A N 1
ATOM 1241 C CA . PHE A 1 162 ? 19.084 4.180 -4.573 1.00 82.62 162 PHE A CA 1
ATOM 1242 C C . PHE A 1 162 ? 18.961 4.082 -3.052 1.00 82.62 162 PHE A C 1
ATOM 1244 O O . PHE A 1 162 ? 17.880 4.301 -2.518 1.00 82.62 162 PHE A O 1
ATOM 1251 N N . LEU A 1 163 ? 20.071 3.854 -2.342 1.00 84.75 163 LEU A N 1
ATOM 1252 C CA . LEU A 1 163 ? 20.089 3.851 -0.876 1.00 84.75 163 LEU A CA 1
ATOM 1253 C C . LEU A 1 163 ? 19.602 5.178 -0.286 1.00 84.75 163 LEU A C 1
ATOM 1255 O O . LEU A 1 163 ? 18.838 5.183 0.674 1.00 84.75 163 LEU A O 1
ATOM 1259 N N . LEU A 1 164 ? 20.007 6.301 -0.884 1.00 87.44 164 LEU A N 1
ATOM 1260 C CA . LEU A 1 164 ? 19.538 7.620 -0.468 1.00 87.44 164 LEU A CA 1
ATOM 1261 C C . LEU A 1 164 ? 18.029 7.750 -0.696 1.00 87.44 164 LEU A C 1
ATOM 1263 O O . LEU A 1 164 ? 17.315 8.156 0.215 1.00 87.44 164 LEU A O 1
ATOM 1267 N N . ILE A 1 165 ? 17.536 7.370 -1.877 1.00 90.12 165 ILE A N 1
ATOM 1268 C CA . ILE A 1 165 ? 16.104 7.419 -2.211 1.00 90.12 165 ILE A CA 1
ATOM 1269 C C . ILE A 1 165 ? 15.293 6.514 -1.274 1.00 90.12 165 ILE A C 1
ATOM 1271 O O . ILE A 1 165 ? 14.220 6.912 -0.831 1.00 90.12 165 ILE A O 1
ATOM 1275 N N . LEU A 1 166 ? 15.819 5.340 -0.921 1.00 90.69 166 LEU A N 1
ATOM 1276 C CA . LEU A 1 166 ? 15.202 4.417 0.027 1.00 90.69 166 LEU A CA 1
ATOM 1277 C C . LEU A 1 166 ? 15.106 5.021 1.431 1.00 90.69 166 LEU A C 1
ATOM 1279 O O . LEU A 1 166 ? 14.049 4.951 2.051 1.00 90.69 166 LEU A O 1
ATOM 1283 N N . VAL A 1 167 ? 16.180 5.646 1.922 1.00 90.31 167 VAL A N 1
ATOM 1284 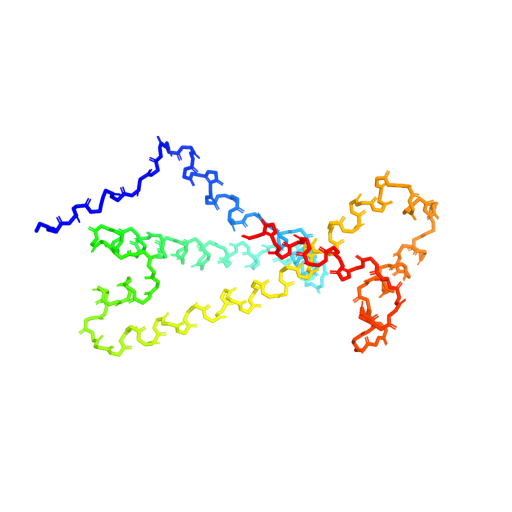C CA . VAL A 1 167 ? 16.156 6.337 3.221 1.00 90.31 167 VAL A CA 1
ATOM 1285 C C . VAL A 1 167 ? 15.178 7.508 3.188 1.00 90.31 167 VAL A C 1
ATOM 1287 O O . VAL A 1 167 ? 14.417 7.682 4.133 1.00 90.31 167 VAL A O 1
ATOM 1290 N N . VAL A 1 168 ? 15.147 8.285 2.103 1.00 92.44 168 VAL A N 1
ATOM 1291 C CA . VAL A 1 168 ? 14.185 9.384 1.941 1.00 92.44 168 VAL A CA 1
ATOM 1292 C C . VAL A 1 168 ? 12.749 8.859 1.952 1.00 92.44 168 VAL A C 1
ATOM 1294 O O . VAL A 1 168 ? 11.929 9.392 2.693 1.00 92.44 168 VAL A O 1
ATOM 1297 N N . ALA A 1 169 ? 12.448 7.801 1.195 1.00 91.75 169 ALA A N 1
ATOM 1298 C CA . ALA A 1 169 ? 11.127 7.176 1.187 1.00 91.75 169 ALA A CA 1
ATOM 1299 C C . ALA A 1 169 ? 10.737 6.670 2.584 1.00 91.75 169 ALA A C 1
ATOM 1301 O O . ALA A 1 169 ? 9.621 6.907 3.032 1.00 91.75 169 ALA A O 1
ATOM 1302 N N . PHE A 1 170 ? 11.668 6.049 3.311 1.00 92.50 170 PHE A N 1
ATOM 1303 C CA . PHE A 1 170 ? 11.422 5.582 4.674 1.00 92.50 170 PHE A CA 1
ATOM 1304 C C . PHE A 1 170 ? 11.160 6.726 5.666 1.00 92.50 170 PHE A C 1
ATOM 1306 O O . PHE A 1 170 ? 10.300 6.588 6.523 1.00 92.50 170 PHE A O 1
ATOM 1313 N N . VAL A 1 171 ? 11.890 7.841 5.568 1.00 92.19 171 VAL A N 1
ATOM 1314 C CA . VAL A 1 171 ? 11.759 8.991 6.487 1.00 92.19 171 VAL A CA 1
ATOM 1315 C C . VAL A 1 171 ? 10.489 9.810 6.227 1.00 92.19 171 VAL A C 1
ATOM 1317 O O . VAL A 1 171 ? 9.996 10.472 7.136 1.00 92.19 171 VAL A O 1
ATOM 1320 N N . LEU A 1 172 ? 9.977 9.805 4.994 1.00 89.75 172 LEU A N 1
ATOM 1321 C CA . LEU A 1 172 ? 8.748 10.518 4.633 1.00 89.75 172 LEU A CA 1
ATOM 1322 C C . LEU A 1 172 ? 7.460 9.798 5.071 1.00 89.75 172 LEU A C 1
ATOM 1324 O O . LEU A 1 172 ? 6.406 10.436 5.068 1.00 89.75 172 LEU A O 1
ATOM 1328 N N . ASN A 1 173 ? 7.545 8.512 5.419 1.00 87.12 173 ASN A N 1
ATOM 1329 C CA . ASN A 1 173 ? 6.440 7.698 5.931 1.00 87.12 173 ASN A CA 1
ATOM 1330 C C . ASN A 1 173 ? 6.348 7.766 7.464 1.00 87.12 173 ASN A C 1
ATOM 1332 O O . ASN A 1 173 ? 5.206 7.857 7.972 1.00 87.12 173 ASN A O 1
#

Solvent-accessible surface area (backbone atoms only — not comparable to full-atom values): 9930 Å² total; per-residue (Å²): 132,82,77,81,74,81,73,87,70,80,92,42,71,65,57,52,50,51,55,52,49,54,74,70,57,51,66,58,69,74,53,51,43,55,53,51,27,60,75,50,61,37,76,63,34,50,55,62,49,51,51,43,38,65,72,46,48,51,53,48,52,51,51,53,51,50,47,49,50,60,19,41,78,73,77,21,90,45,58,29,47,26,32,39,68,76,38,87,45,84,63,32,31,65,59,29,48,56,64,54,50,56,59,52,57,50,47,62,56,45,38,53,52,49,18,50,52,52,51,51,52,51,33,52,73,73,52,76,66,72,76,78,86,54,68,63,60,56,51,52,50,47,39,60,68,71,21,71,87,43,94,63,36,54,77,74,64,81,42,80,62,48,61,56,42,35,51,51,42,54,73,76,105

Sequence (173 aa):
MAQEQTRERWGSRIGVILAVAGSAVGLGNFLRFPGNAAQNGGGAFMLPYFISLLVLGIPLCWAEWTMGRYGGLRGFNSAPGIFSVLWRNRASKYFATLALLIPLVIYMYYVLIEAWCLGYALKYLTGDLMMGRDPDAYGNYLNNYVGADADGALFSGSNPSFLLILVVAFVLN

Mean predicted aligned error: 6.84 Å

Foldseek 3Di:
DPPPPPDDDDPDPVSVVVVVVVVVDDPCVVPVVQVVLVVPPNPVVVVVVVVCCVPPVVVVVVVVVVLQVVLVVVVDRAQLSSQCVVDVDPCSSVVSVVVVVVVVVVVVVVLLVVLLVVVVVVCVVVCVPPPDDDVVVVVVCVCQCSVVPDDCSNPPPSDPCSVVSSVVSVVVD

pLDDT: mean 87.41, std 9.78, range [36.44, 97.88]

Secondary structure (DSSP, 8-state):
----------S-HHHHHHHHHHHHSSHIIIIIHHHHHHHTTGGGGHHHHHHHIIIIIHHHHHHHHHHHHHHHTTT--SHHHHHHHHS-STHHHHHHHHHHHHHHHHHHHHHHHHHHHHHHHHHHHTTTT--TT-HHHHHHHHHHHHTTTSTTTTTTTS-HHHHHHHHHHHHH-

Radius of gyration: 21.53 Å; Cα contacts (8 Å, |Δi|>4): 90; chains: 1; bounding box: 46×32×67 Å